Protein AF-A0AAQ3V823-F1 (afdb_monomer)

Sequence (78 aa):
MLDFYNFRDTNPEKVYPRAADGTVRKYDDLPGKYHGNVDVSDPPFERHLGDTPAMTAQEEADIIAFLKTLTDGYQVER

Structure (mmCIF, N/CA/C/O backbone):
data_AF-A0AAQ3V823-F1
#
_entry.id   AF-A0AAQ3V823-F1
#
loop_
_atom_site.group_PDB
_atom_site.id
_atom_site.type_symbol
_atom_site.label_atom_id
_atom_site.label_alt_id
_atom_site.label_comp_id
_atom_site.label_asym_id
_atom_site.label_entity_id
_atom_site.label_seq_id
_atom_site.pdbx_PDB_ins_code
_atom_site.Cartn_x
_atom_site.Cartn_y
_atom_site.Cartn_z
_atom_site.occupancy
_atom_site.B_iso_or_equiv
_atom_site.auth_seq_id
_atom_site.auth_comp_id
_atom_site.auth_asym_id
_atom_site.auth_atom_id
_atom_site.pdbx_PDB_model_num
ATOM 1 N N . MET A 1 1 ? -2.782 -8.423 5.681 1.00 83.00 1 MET A N 1
ATOM 2 C CA . MET A 1 1 ? -3.757 -7.632 4.887 1.00 83.00 1 MET A CA 1
ATOM 3 C C . MET A 1 1 ? -3.327 -6.180 4.841 1.00 83.00 1 MET A C 1
ATOM 5 O O . MET A 1 1 ? -3.142 -5.692 3.741 1.00 83.00 1 MET A O 1
ATOM 9 N N . LEU A 1 2 ? -3.137 -5.503 5.981 1.00 95.12 2 LEU A N 1
ATOM 10 C CA . LEU A 1 2 ? -2.680 -4.105 5.975 1.00 95.12 2 LEU A CA 1
ATOM 11 C C . LEU A 1 2 ? -1.301 -3.908 5.338 1.00 95.12 2 LEU A C 1
ATOM 13 O O . LEU A 1 2 ? -1.133 -2.934 4.615 1.00 95.12 2 LEU A O 1
ATOM 17 N N . ASP A 1 3 ? -0.403 -4.891 5.460 1.00 96.38 3 ASP A N 1
ATOM 18 C CA . ASP A 1 3 ? 0.876 -4.903 4.738 1.00 96.38 3 ASP A CA 1
ATOM 19 C C . ASP A 1 3 ? 0.723 -4.633 3.232 1.00 96.38 3 ASP A C 1
ATOM 21 O O . ASP A 1 3 ? 1.553 -3.960 2.633 1.00 96.38 3 ASP A O 1
ATOM 25 N N . PHE A 1 4 ? -0.350 -5.126 2.599 1.00 96.81 4 PHE A N 1
ATOM 26 C CA . PHE A 1 4 ? -0.610 -4.847 1.186 1.00 96.81 4 PHE A CA 1
ATOM 27 C C . PHE A 1 4 ? -0.799 -3.346 0.958 1.00 96.81 4 PHE A C 1
ATOM 29 O O . PHE A 1 4 ? -0.136 -2.765 0.107 1.00 96.81 4 PHE A O 1
ATOM 36 N N . TYR A 1 5 ? -1.660 -2.709 1.752 1.00 97.12 5 TYR A N 1
ATOM 37 C CA . TYR A 1 5 ? -1.941 -1.280 1.636 1.00 97.12 5 TYR A CA 1
ATOM 38 C C . TYR A 1 5 ? -0.696 -0.427 1.883 1.00 97.12 5 TYR A C 1
ATOM 40 O O . TYR A 1 5 ? -0.538 0.616 1.262 1.00 97.12 5 TYR A O 1
ATOM 48 N N . ASN A 1 6 ? 0.204 -0.883 2.751 1.00 97.50 6 ASN A N 1
ATOM 49 C CA . ASN A 1 6 ? 1.378 -0.115 3.136 1.00 97.50 6 ASN A CA 1
ATOM 50 C C . ASN A 1 6 ? 2.602 -0.343 2.225 1.00 97.50 6 ASN A C 1
ATOM 52 O O . ASN A 1 6 ? 3.420 0.562 2.047 1.00 97.50 6 ASN A O 1
ATOM 56 N N . PHE A 1 7 ? 2.733 -1.544 1.644 1.00 97.88 7 PHE A N 1
ATOM 57 C CA . PHE A 1 7 ? 3.931 -1.968 0.906 1.00 97.88 7 PHE A CA 1
ATOM 58 C C . PHE A 1 7 ? 3.751 -2.152 -0.598 1.00 97.88 7 PHE A C 1
ATOM 60 O O . PHE A 1 7 ? 4.757 -2.269 -1.294 1.00 97.88 7 PHE A O 1
ATOM 67 N N . ARG A 1 8 ? 2.524 -2.168 -1.136 1.00 97.38 8 ARG A N 1
ATOM 68 C CA . ARG A 1 8 ? 2.283 -2.416 -2.571 1.00 97.38 8 ARG A CA 1
ATOM 69 C C . ARG A 1 8 ? 3.114 -1.516 -3.487 1.00 97.38 8 ARG A C 1
ATOM 71 O O . ARG A 1 8 ? 3.596 -1.992 -4.514 1.00 97.38 8 ARG A O 1
ATOM 78 N N . ASP A 1 9 ? 3.288 -0.245 -3.129 1.00 96.88 9 ASP A N 1
ATOM 79 C CA . ASP A 1 9 ? 4.027 0.718 -3.951 1.00 96.88 9 ASP A CA 1
ATOM 80 C C . ASP A 1 9 ? 5.436 1.026 -3.436 1.00 96.88 9 ASP A C 1
ATOM 82 O O . ASP A 1 9 ? 6.340 1.220 -4.248 1.00 96.88 9 ASP A O 1
ATOM 86 N N . THR A 1 10 ? 5.652 0.988 -2.118 1.00 97.62 10 THR A N 1
ATOM 87 C CA . THR A 1 10 ? 6.949 1.278 -1.479 1.00 97.62 10 THR A CA 1
ATOM 88 C C . THR A 1 10 ? 7.913 0.090 -1.501 1.00 97.62 10 THR A C 1
ATOM 90 O O . THR A 1 10 ? 9.108 0.272 -1.731 1.00 97.62 10 THR A O 1
ATOM 93 N N . ASN A 1 11 ? 7.400 -1.131 -1.309 1.00 97.50 11 ASN A N 1
ATOM 94 C CA . ASN A 1 11 ? 8.139 -2.397 -1.252 1.00 97.50 11 ASN A CA 1
ATOM 95 C C . ASN A 1 11 ? 7.380 -3.513 -2.000 1.00 97.50 11 ASN A C 1
ATOM 97 O O . ASN A 1 11 ? 6.993 -4.521 -1.391 1.00 97.50 11 ASN A O 1
ATOM 101 N N . PRO A 1 12 ? 7.138 -3.362 -3.316 1.00 97.12 12 PRO A N 1
ATOM 102 C CA . PRO A 1 12 ? 6.309 -4.284 -4.088 1.00 97.12 12 PRO A CA 1
ATOM 103 C C . PRO A 1 12 ? 6.813 -5.732 -4.038 1.00 97.12 12 PRO A C 1
ATOM 105 O O . PRO A 1 12 ? 6.021 -6.650 -4.190 1.00 97.12 12 PRO A O 1
ATOM 108 N N . GLU A 1 13 ? 8.099 -5.975 -3.777 1.00 96.81 13 GLU A N 1
ATOM 109 C CA . GLU A 1 13 ? 8.678 -7.311 -3.598 1.00 96.81 13 GLU A CA 1
ATOM 110 C C . GLU A 1 13 ? 8.147 -8.087 -2.386 1.00 96.81 13 GLU A C 1
ATOM 112 O O . GLU A 1 13 ? 8.316 -9.304 -2.323 1.00 96.81 13 GLU A O 1
ATOM 117 N N . LYS A 1 14 ? 7.545 -7.398 -1.408 1.00 96.38 14 LYS A N 1
ATOM 118 C CA . LYS A 1 14 ? 6.870 -8.032 -0.267 1.00 96.38 14 LYS A CA 1
ATOM 119 C C . LYS A 1 14 ? 5.462 -8.509 -0.624 1.00 96.38 14 LYS A C 1
ATOM 121 O O . LYS A 1 14 ? 4.890 -9.308 0.110 1.00 96.38 14 LYS A O 1
ATOM 126 N N . VAL A 1 15 ? 4.910 -7.997 -1.724 1.00 97.00 15 VAL A N 1
ATOM 127 C CA . VAL A 1 15 ? 3.532 -8.237 -2.167 1.00 97.00 15 VAL A CA 1
ATOM 128 C C . VAL A 1 15 ? 3.495 -9.142 -3.396 1.00 97.00 15 VAL A C 1
ATOM 130 O O . VAL A 1 15 ? 2.701 -10.076 -3.449 1.00 97.00 15 VAL A O 1
ATOM 133 N N . TYR A 1 16 ? 4.367 -8.884 -4.368 1.00 97.06 16 TYR A N 1
ATOM 134 C CA . TYR A 1 16 ? 4.380 -9.527 -5.675 1.00 97.06 16 TYR A CA 1
ATOM 135 C C . TYR A 1 16 ? 5.610 -10.426 -5.854 1.00 97.06 16 TYR A C 1
ATOM 137 O O . TYR A 1 16 ? 6.706 -10.094 -5.388 1.00 97.06 16 TYR A O 1
ATOM 145 N N . PRO A 1 17 ? 5.479 -11.549 -6.581 1.00 96.75 17 PRO A N 1
ATOM 146 C CA . PRO A 1 17 ? 6.595 -12.440 -6.844 1.00 96.75 17 PRO A CA 1
ATOM 147 C C . PRO A 1 17 ? 7.631 -11.798 -7.771 1.00 96.75 17 PRO A C 1
ATOM 149 O O . PRO A 1 17 ? 7.331 -10.963 -8.632 1.00 96.75 17 PRO A O 1
ATOM 152 N N . ARG A 1 18 ? 8.872 -12.274 -7.653 1.00 96.94 18 ARG A N 1
ATOM 153 C CA . ARG A 1 18 ? 9.949 -11.938 -8.587 1.00 96.94 18 ARG A CA 1
ATOM 154 C C . ARG A 1 18 ? 9.893 -12.833 -9.826 1.00 96.94 18 ARG A C 1
ATOM 156 O O . ARG A 1 18 ? 9.574 -14.018 -9.730 1.00 96.94 18 ARG A O 1
ATOM 163 N N . ALA A 1 19 ? 10.197 -12.268 -10.987 1.00 94.50 19 ALA A N 1
ATOM 164 C CA . ALA A 1 19 ? 10.457 -13.006 -1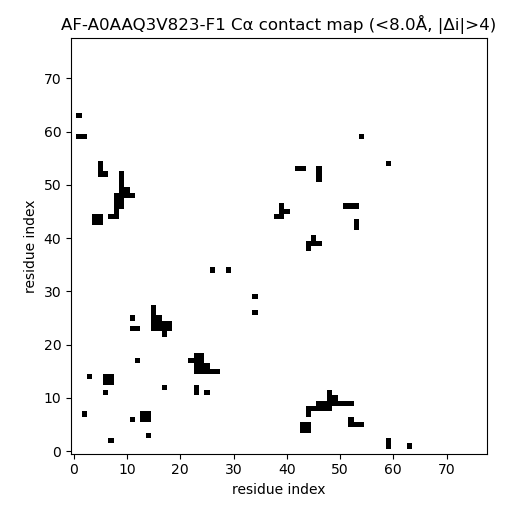2.213 1.00 94.50 19 ALA A CA 1
ATOM 165 C C . ALA A 1 19 ? 11.837 -13.685 -12.162 1.00 94.50 19 ALA A C 1
ATOM 167 O O . ALA A 1 19 ? 12.647 -13.432 -11.268 1.00 94.50 19 ALA A O 1
ATOM 168 N N . ALA A 1 20 ? 12.113 -14.546 -13.145 1.00 94.81 20 ALA A N 1
ATOM 169 C CA . ALA A 1 20 ? 13.378 -15.278 -13.236 1.00 94.81 20 ALA A CA 1
ATOM 170 C C . ALA A 1 20 ? 14.610 -14.360 -13.378 1.00 94.81 20 ALA A C 1
ATOM 172 O O . ALA A 1 20 ? 15.705 -14.744 -12.981 1.00 94.81 20 ALA A O 1
ATOM 173 N N . ASP A 1 21 ? 14.428 -13.149 -13.909 1.00 95.25 21 ASP A N 1
ATOM 174 C CA . ASP A 1 21 ? 15.464 -12.116 -14.036 1.00 95.25 21 ASP A CA 1
ATOM 175 C C . ASP A 1 21 ? 15.613 -11.233 -12.778 1.00 95.25 21 ASP A C 1
ATOM 177 O O . ASP A 1 21 ? 16.410 -10.297 -12.761 1.00 95.25 21 ASP A O 1
ATOM 181 N N . GLY A 1 22 ? 14.855 -11.521 -11.714 1.00 94.19 22 GLY A N 1
ATOM 182 C CA . GLY A 1 22 ? 14.878 -10.792 -10.446 1.00 94.19 22 GLY A CA 1
ATOM 183 C C . GLY A 1 22 ? 13.955 -9.570 -10.377 1.00 94.19 22 GLY A C 1
ATOM 184 O O . GLY A 1 22 ? 13.795 -9.006 -9.285 1.00 94.19 22 GLY A O 1
ATOM 185 N N . THR A 1 23 ? 13.313 -9.182 -11.486 1.00 94.88 23 THR A N 1
ATOM 186 C CA . THR A 1 23 ? 12.352 -8.066 -11.520 1.00 94.88 23 THR A CA 1
ATOM 187 C C . THR A 1 23 ? 11.076 -8.404 -10.747 1.00 94.88 23 THR A C 1
ATOM 189 O O . THR A 1 23 ? 10.668 -9.561 -10.672 1.00 94.88 23 THR A O 1
ATOM 192 N N . VAL A 1 24 ? 10.433 -7.412 -10.127 1.00 96.62 24 VAL A N 1
ATOM 193 C CA . VAL A 1 24 ? 9.163 -7.620 -9.408 1.00 96.62 24 VAL A CA 1
ATOM 194 C C . VAL A 1 24 ? 8.003 -7.554 -10.401 1.00 96.62 24 VAL A C 1
ATOM 196 O O . VAL A 1 24 ? 7.860 -6.561 -11.114 1.00 96.62 24 VAL A O 1
ATOM 199 N N . ARG A 1 25 ? 7.150 -8.586 -10.440 1.00 95.44 25 ARG A N 1
ATOM 200 C CA . ARG A 1 25 ? 5.978 -8.631 -11.331 1.00 95.44 25 ARG A CA 1
ATOM 201 C C . ARG A 1 25 ? 4.780 -7.942 -10.685 1.00 95.44 25 ARG A C 1
ATOM 203 O O . ARG A 1 25 ? 3.885 -8.598 -10.169 1.00 95.44 25 ARG A O 1
ATOM 210 N N . LYS A 1 26 ? 4.786 -6.611 -10.681 1.00 95.25 26 LYS A N 1
ATOM 211 C CA . LYS A 1 26 ? 3.691 -5.816 -10.111 1.00 95.25 26 LYS A CA 1
ATOM 212 C C . LYS A 1 26 ? 2.382 -6.049 -10.882 1.00 95.25 26 LYS A C 1
ATOM 214 O O . LYS A 1 26 ? 2.410 -6.140 -12.109 1.00 95.25 26 LYS A O 1
ATOM 219 N N . TYR A 1 27 ? 1.263 -6.115 -10.157 1.00 96.38 27 TYR A N 1
ATOM 220 C CA . TYR A 1 27 ? -0.083 -6.343 -10.710 1.00 96.38 27 TYR A CA 1
ATOM 221 C C . TYR A 1 27 ? -0.182 -7.645 -11.534 1.00 96.38 27 TYR A C 1
ATOM 223 O O . TYR A 1 27 ? -0.735 -7.660 -12.638 1.00 96.38 27 TYR A O 1
ATOM 231 N N . ASP A 1 28 ? 0.404 -8.738 -11.028 1.00 96.00 28 ASP A N 1
ATOM 232 C CA . ASP A 1 28 ? 0.461 -10.043 -11.708 1.00 96.00 28 ASP A CA 1
ATOM 233 C C . ASP A 1 28 ? -0.881 -10.791 -11.776 1.00 96.00 28 ASP A C 1
ATOM 235 O O . ASP A 1 28 ? -0.988 -11.815 -12.452 1.00 96.00 28 ASP A O 1
ATOM 239 N N . ASP A 1 29 ? -1.910 -10.244 -11.138 1.00 96.00 29 ASP A N 1
ATOM 240 C CA . ASP A 1 29 ? -3.305 -10.670 -11.184 1.00 96.00 29 ASP A CA 1
ATOM 241 C C . ASP A 1 29 ? -4.139 -9.921 -12.241 1.00 96.00 29 ASP A C 1
ATOM 243 O O . ASP A 1 29 ? -5.292 -10.281 -12.495 1.00 96.00 29 ASP A O 1
ATOM 247 N N . LEU A 1 30 ? -3.563 -8.911 -12.905 1.00 97.19 30 LEU A N 1
ATOM 248 C CA . LEU A 1 30 ? -4.227 -8.113 -13.932 1.00 97.19 30 LEU A CA 1
ATOM 249 C C . LEU A 1 30 ? -3.554 -8.270 -15.303 1.00 97.19 30 LEU A C 1
ATOM 251 O O . LEU A 1 30 ? -2.330 -8.162 -15.423 1.00 97.19 30 LEU A O 1
ATOM 255 N N . PRO A 1 31 ? -4.333 -8.425 -16.393 1.00 97.38 31 PRO A N 1
ATOM 256 C CA . PRO A 1 31 ? -3.808 -8.244 -17.740 1.00 97.38 31 PRO A CA 1
ATOM 257 C C . PRO A 1 31 ? -3.153 -6.864 -17.892 1.00 97.38 31 PRO A C 1
ATOM 259 O O . PRO A 1 31 ? -3.761 -5.857 -17.533 1.00 97.38 31 PRO A O 1
ATOM 262 N N . GLY A 1 32 ? -1.969 -6.804 -18.511 1.00 96.88 32 GLY A N 1
ATOM 263 C CA . GLY A 1 32 ? -1.161 -5.575 -18.608 1.00 96.88 32 GLY A CA 1
ATOM 264 C C . GLY A 1 32 ? -1.903 -4.346 -19.148 1.00 96.88 32 GLY A C 1
ATOM 265 O O . GLY A 1 32 ? -1.685 -3.230 -18.690 1.00 96.88 32 GLY A O 1
ATOM 266 N N . LYS A 1 33 ? -2.867 -4.544 -20.058 1.00 97.81 33 LYS A N 1
ATOM 267 C CA . LYS A 1 33 ? -3.717 -3.465 -20.597 1.00 97.81 33 LYS A CA 1
ATOM 268 C C . LYS A 1 33 ? -4.572 -2.738 -19.548 1.00 97.81 33 LYS A C 1
ATOM 270 O O . LYS A 1 33 ? -5.082 -1.666 -19.845 1.00 97.81 33 LYS A O 1
ATOM 275 N N . TYR A 1 34 ? -4.760 -3.319 -18.363 1.00 98.25 34 TYR A N 1
ATOM 276 C CA . TYR A 1 34 ? -5.536 -2.738 -17.266 1.00 98.25 34 TYR A CA 1
ATOM 277 C C . TYR A 1 34 ? -4.667 -2.189 -16.134 1.00 98.25 34 TYR A C 1
ATOM 279 O O . TYR A 1 34 ? -5.210 -1.639 -15.184 1.00 98.25 34 TYR A O 1
ATOM 287 N N . HIS A 1 35 ? -3.337 -2.290 -16.219 1.00 97.06 35 HIS A N 1
ATOM 288 C CA . HIS A 1 35 ? -2.449 -1.794 -15.159 1.00 97.06 35 HIS A CA 1
ATOM 289 C C . HIS A 1 35 ? -2.597 -0.287 -14.929 1.00 97.06 35 HIS A C 1
ATOM 291 O O . HIS A 1 35 ? -2.527 0.162 -13.793 1.00 97.06 35 HIS A O 1
ATOM 297 N N . GLY A 1 36 ? -2.891 0.483 -15.982 1.00 97.00 36 GLY A N 1
ATOM 298 C CA . GLY A 1 36 ? -3.168 1.919 -15.872 1.00 97.00 36 GLY A CA 1
ATOM 299 C C . GLY A 1 36 ? -4.469 2.272 -15.140 1.00 97.00 36 GLY A C 1
ATOM 300 O O . GLY A 1 36 ? -4.689 3.442 -14.855 1.00 97.00 36 GLY A O 1
ATOM 301 N N . ASN A 1 37 ? -5.322 1.288 -14.833 1.00 97.88 37 ASN A N 1
ATOM 302 C CA . ASN A 1 37 ? -6.551 1.497 -14.065 1.00 97.88 37 ASN A CA 1
ATOM 303 C C . ASN A 1 37 ? -6.335 1.342 -12.553 1.00 97.88 37 ASN A C 1
ATOM 305 O O . ASN A 1 37 ? -7.268 1.577 -11.788 1.00 97.88 37 ASN A O 1
ATOM 309 N N . VAL A 1 38 ? -5.157 0.881 -12.119 1.00 97.31 38 VAL A N 1
ATOM 310 C CA . VAL A 1 38 ? -4.850 0.741 -10.695 1.00 97.31 38 VAL A CA 1
ATOM 311 C C . VAL A 1 38 ? -4.629 2.127 -10.104 1.00 97.31 38 VAL A C 1
ATOM 313 O O . VAL A 1 38 ? -3.837 2.906 -10.631 1.00 97.31 38 VAL A O 1
ATOM 316 N N . ASP A 1 39 ? -5.316 2.420 -9.002 1.00 97.31 39 ASP A N 1
ATOM 317 C CA . ASP A 1 39 ? -5.117 3.658 -8.255 1.00 97.31 39 ASP A CA 1
ATOM 318 C C . ASP A 1 39 ? -3.698 3.716 -7.681 1.00 97.31 39 ASP A C 1
ATOM 320 O O . ASP A 1 39 ? -3.268 2.803 -6.974 1.00 97.31 39 ASP A O 1
ATOM 324 N N . VAL A 1 40 ? -2.992 4.791 -8.018 1.00 96.69 40 VAL A N 1
ATOM 325 C CA . VAL A 1 40 ? -1.627 5.134 -7.592 1.00 96.69 40 VAL A CA 1
ATOM 326 C C . VAL A 1 40 ? -1.548 6.596 -7.138 1.00 96.69 40 VAL A C 1
ATOM 328 O O . VAL A 1 40 ? -0.474 7.193 -7.134 1.00 96.69 40 VAL A O 1
ATOM 331 N N . SER A 1 41 ? -2.696 7.214 -6.852 1.00 96.81 41 S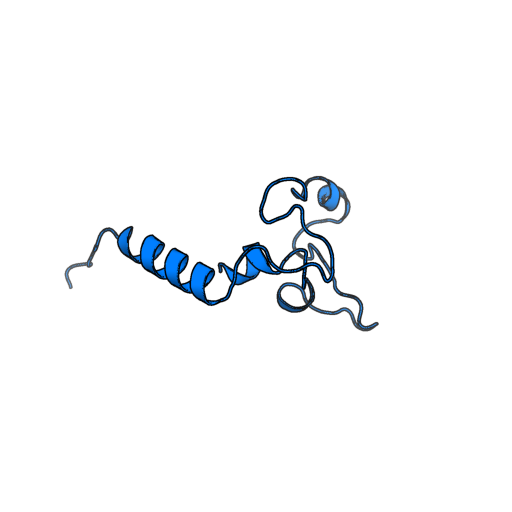ER A N 1
ATOM 332 C CA . SER A 1 41 ? -2.810 8.649 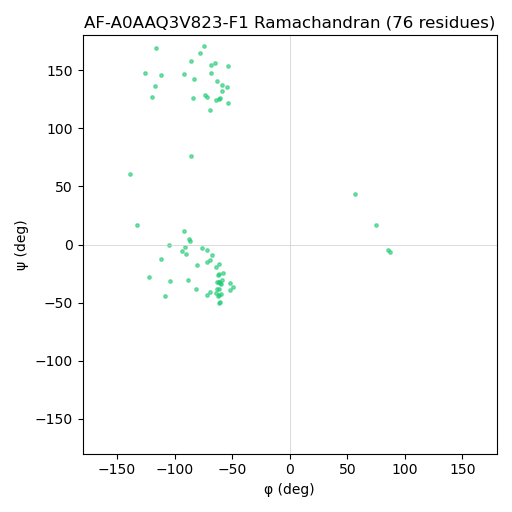-6.571 1.00 96.81 41 SER A CA 1
ATOM 333 C C . SER A 1 41 ? -3.426 8.955 -5.215 1.00 96.81 41 SER A C 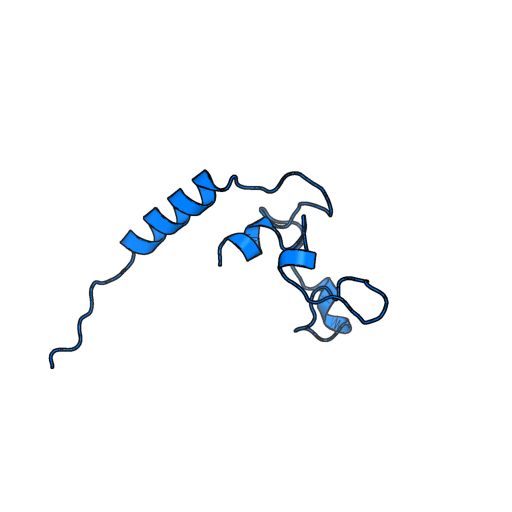1
ATOM 335 O O . SER A 1 41 ? -3.109 10.004 -4.653 1.00 96.81 41 SER A O 1
ATOM 337 N N . ASP A 1 42 ? -4.276 8.073 -4.688 1.00 97.31 42 ASP A N 1
ATOM 338 C CA . ASP A 1 42 ? -4.893 8.279 -3.382 1.00 97.31 42 ASP A CA 1
ATOM 339 C C . ASP A 1 42 ? -4.061 7.642 -2.256 1.00 97.31 42 ASP A C 1
ATOM 341 O O . ASP A 1 42 ? -3.465 6.580 -2.445 1.00 97.31 42 ASP A O 1
ATOM 345 N N . PRO A 1 43 ? -4.027 8.232 -1.047 1.00 95.88 43 PRO A N 1
ATOM 346 C CA . PRO A 1 43 ? -3.408 7.591 0.105 1.00 95.88 43 PRO A CA 1
ATOM 347 C C . PRO A 1 43 ? -4.031 6.231 0.452 1.00 95.88 43 PRO A C 1
ATOM 349 O O . PRO A 1 43 ? -5.259 6.126 0.491 1.00 95.88 43 PRO A O 1
ATOM 352 N N . PRO A 1 44 ? -3.231 5.193 0.782 1.00 96.00 44 PRO A N 1
ATOM 353 C CA . PRO A 1 44 ? -1.768 5.181 0.971 1.00 96.00 44 PRO A CA 1
ATOM 354 C C . PRO A 1 44 ? -0.933 4.827 -0.285 1.00 96.00 44 PRO A C 1
ATOM 356 O O . PRO A 1 44 ? 0.264 4.547 -0.170 1.00 96.00 44 PRO A O 1
ATOM 359 N N . PHE A 1 45 ? -1.561 4.801 -1.460 1.00 96.81 45 PHE A N 1
ATOM 360 C CA . PHE A 1 45 ? -1.037 4.298 -2.732 1.00 96.81 45 PHE A CA 1
ATOM 361 C C . PHE A 1 45 ? -0.321 5.333 -3.612 1.00 96.81 45 PHE A C 1
ATOM 363 O O . PHE A 1 45 ? 0.215 4.989 -4.663 1.00 96.81 45 PHE A O 1
ATOM 370 N N . GLU A 1 46 ? -0.276 6.584 -3.174 1.00 96.88 46 GLU A N 1
ATOM 371 C CA . GLU A 1 46 ? 0.400 7.723 -3.800 1.00 96.88 46 GLU A CA 1
ATOM 372 C C . GLU A 1 46 ? 1.931 7.722 -3.617 1.00 96.88 46 GLU A C 1
ATOM 374 O O . GLU A 1 46 ? 2.635 8.608 -4.109 1.00 96.88 46 GLU A O 1
ATOM 379 N N . ARG A 1 47 ? 2.456 6.743 -2.874 1.00 96.88 47 ARG A N 1
ATOM 380 C CA . ARG A 1 47 ? 3.887 6.572 -2.57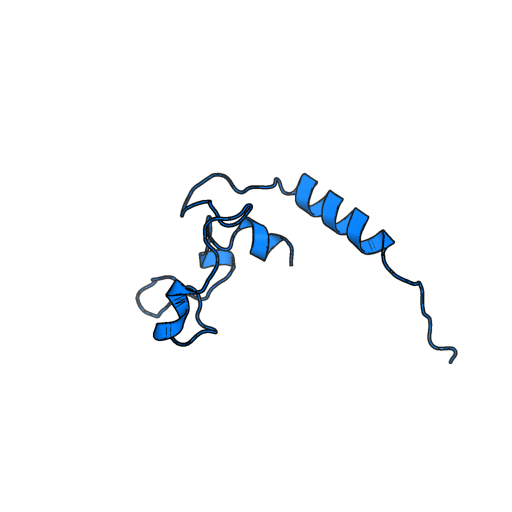9 1.00 96.88 47 ARG A CA 1
ATOM 381 C C . ARG A 1 47 ? 4.607 5.784 -3.667 1.00 96.88 47 ARG A C 1
ATOM 383 O O . ARG A 1 47 ? 4.004 5.001 -4.393 1.00 96.88 47 ARG A O 1
ATOM 390 N N . HIS A 1 48 ? 5.923 5.948 -3.743 1.00 95.81 48 HIS A N 1
ATOM 391 C CA . HIS A 1 48 ? 6.769 5.332 -4.761 1.00 95.81 48 HIS A CA 1
ATOM 392 C C . HIS A 1 48 ? 7.770 4.343 -4.155 1.00 95.81 48 HIS A C 1
ATOM 394 O O . HIS A 1 48 ? 7.958 4.255 -2.942 1.00 95.81 48 HIS A O 1
ATOM 400 N N . LEU A 1 49 ? 8.425 3.577 -5.030 1.00 96.31 49 LEU A N 1
ATOM 401 C CA . LEU A 1 49 ? 9.408 2.566 -4.651 1.00 96.31 49 LEU A CA 1
ATOM 402 C C . LEU A 1 49 ? 10.509 3.164 -3.761 1.00 96.31 49 LEU A C 1
ATOM 404 O O . LEU A 1 49 ? 11.235 4.059 -4.189 1.00 96.31 49 LEU A O 1
ATOM 408 N N . GLY A 1 50 ? 10.671 2.608 -2.560 1.00 96.12 50 GLY A N 1
ATOM 409 C CA . GLY A 1 50 ? 11.670 3.044 -1.583 1.00 96.12 50 GLY A CA 1
ATOM 410 C C . GLY A 1 50 ? 11.246 4.210 -0.686 1.00 96.12 50 GLY A C 1
ATOM 411 O O . GLY A 1 50 ? 11.992 4.530 0.240 1.00 96.12 50 GLY A O 1
ATOM 412 N N . ASP A 1 51 ? 10.074 4.812 -0.907 1.00 97.94 51 ASP A N 1
ATOM 413 C CA . ASP A 1 51 ? 9.534 5.821 0.005 1.00 97.94 51 ASP A CA 1
ATOM 414 C C . ASP A 1 51 ? 9.203 5.210 1.374 1.00 97.94 51 ASP A C 1
ATOM 416 O O . ASP A 1 51 ? 8.929 4.013 1.511 1.00 97.94 51 ASP A O 1
ATOM 420 N N . THR A 1 52 ? 9.178 6.060 2.404 1.00 97.62 52 THR A N 1
ATOM 421 C CA . THR A 1 52 ? 8.701 5.663 3.730 1.00 97.62 52 THR A CA 1
ATOM 422 C C . THR A 1 52 ? 7.233 5.220 3.639 1.00 97.62 52 THR A C 1
ATOM 424 O O . THR A 1 52 ? 6.402 6.005 3.168 1.00 97.62 52 THR A O 1
ATOM 427 N N . PRO A 1 53 ? 6.887 4.004 4.110 1.00 97.50 53 PRO A N 1
ATOM 428 C CA . PRO A 1 53 ? 5.507 3.529 4.155 1.00 97.50 53 PRO A CA 1
ATOM 429 C C . PRO A 1 53 ? 4.574 4.496 4.892 1.00 97.50 53 PRO A C 1
ATOM 431 O O . PRO A 1 53 ? 5.002 5.263 5.755 1.00 97.50 53 PRO A O 1
ATOM 434 N N . ALA A 1 54 ? 3.290 4.462 4.543 1.00 97.44 54 ALA A N 1
ATOM 435 C CA . ALA A 1 54 ? 2.276 5.354 5.102 1.00 97.44 54 ALA A CA 1
ATOM 436 C C . ALA A 1 54 ? 2.069 5.168 6.601 1.00 97.44 54 ALA A C 1
ATOM 438 O O . ALA A 1 54 ? 1.736 6.120 7.301 1.00 97.44 54 ALA A O 1
ATOM 439 N N . MET A 1 55 ? 2.243 3.933 7.055 1.00 97.88 55 MET A N 1
ATOM 440 C CA . MET A 1 55 ? 2.002 3.509 8.420 1.00 97.88 55 MET A CA 1
ATOM 441 C C . MET A 1 55 ? 3.247 2.828 8.979 1.00 97.88 55 MET A C 1
ATOM 443 O O . MET A 1 55 ? 3.994 2.135 8.283 1.00 97.88 55 MET A O 1
ATOM 447 N N . THR A 1 56 ? 3.445 2.987 10.275 1.00 97.81 56 THR A N 1
ATOM 448 C CA . THR A 1 56 ? 4.341 2.167 11.080 1.00 97.81 56 THR A CA 1
ATOM 449 C C . THR A 1 56 ? 3.695 0.816 11.397 1.00 97.81 56 THR A C 1
ATOM 451 O O . THR A 1 56 ? 2.479 0.644 11.314 1.00 97.81 56 THR A O 1
ATOM 454 N N . ALA A 1 57 ? 4.504 -0.147 11.847 1.00 96.56 57 ALA A N 1
ATOM 455 C CA . ALA A 1 57 ? 3.992 -1.440 12.306 1.00 96.56 57 ALA A CA 1
ATOM 456 C C . ALA A 1 57 ? 3.001 -1.307 13.482 1.00 96.56 57 ALA A C 1
ATOM 458 O O . ALA A 1 57 ? 2.094 -2.126 13.616 1.00 96.56 57 ALA A O 1
ATOM 459 N N . GLN A 1 58 ? 3.159 -0.279 14.328 1.00 98.38 58 GLN A N 1
ATOM 460 C CA . GLN A 1 58 ? 2.229 -0.025 15.428 1.00 98.38 58 GLN A CA 1
ATOM 461 C C . GLN A 1 58 ? 0.887 0.506 14.914 1.00 98.38 58 GLN A C 1
ATOM 463 O O . GLN A 1 58 ? -0.151 0.014 15.338 1.00 98.38 58 GLN A O 1
ATOM 468 N N . GLU A 1 59 ? 0.892 1.440 13.961 1.00 98.38 59 GLU A N 1
ATOM 469 C CA . GLU A 1 59 ? -0.347 1.960 1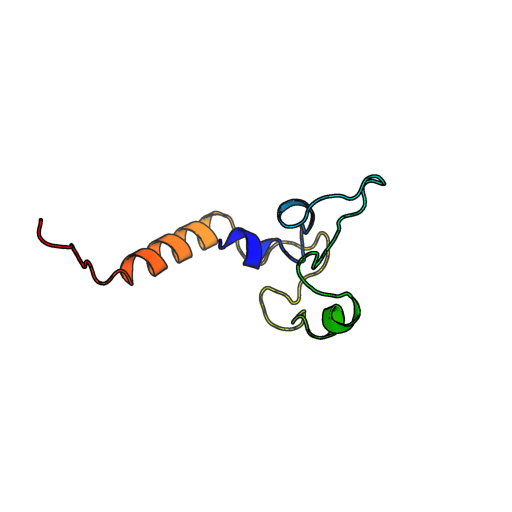3.363 1.00 98.38 59 GLU A CA 1
ATOM 470 C C . GLU A 1 59 ? -1.126 0.861 12.626 1.00 98.38 59 GLU A C 1
ATOM 472 O O . GLU A 1 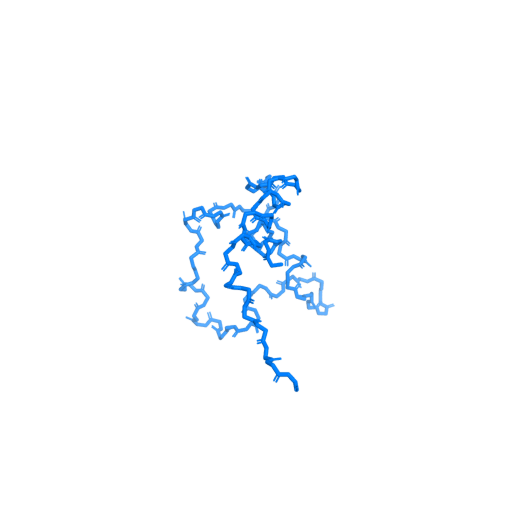59 ? -2.348 0.781 12.751 1.00 98.38 59 GLU A O 1
ATOM 477 N N . GLU A 1 60 ? -0.440 -0.055 11.931 1.00 98.06 60 GLU A N 1
ATOM 478 C CA . GLU A 1 60 ? -1.098 -1.239 11.367 1.00 98.06 60 GLU A CA 1
ATOM 479 C C . GLU A 1 60 ? -1.714 -2.132 12.456 1.00 98.06 60 GLU A C 1
ATOM 481 O O . GLU A 1 60 ? -2.853 -2.590 12.319 1.00 98.06 60 GLU A O 1
ATOM 486 N N . ALA A 1 61 ? -0.994 -2.375 13.555 1.00 98.12 61 ALA A N 1
ATOM 487 C CA . ALA A 1 61 ? -1.509 -3.161 14.673 1.00 98.12 61 ALA A CA 1
ATOM 488 C C . ALA A 1 61 ? -2.750 -2.511 15.310 1.00 98.12 61 ALA A C 1
ATOM 490 O O . ALA A 1 61 ? -3.709 -3.217 15.637 1.00 98.12 61 ALA A O 1
ATOM 491 N N . ASP A 1 62 ? -2.765 -1.184 15.421 1.00 98.50 62 ASP A N 1
ATOM 492 C CA . ASP A 1 62 ? -3.877 -0.417 15.978 1.00 98.50 62 ASP A CA 1
ATOM 493 C C . ASP A 1 62 ? -5.109 -0.457 15.057 1.00 98.50 62 ASP A C 1
ATOM 495 O O . ASP A 1 62 ? -6.228 -0.680 15.527 1.00 98.50 62 ASP A O 1
ATOM 499 N N . ILE A 1 63 ? -4.928 -0.353 13.734 1.00 97.81 63 ILE A N 1
ATOM 500 C CA . ILE A 1 63 ? -6.022 -0.530 12.762 1.00 97.81 63 ILE A CA 1
ATOM 501 C C . ILE A 1 63 ? -6.553 -1.968 12.811 1.00 97.81 63 ILE A C 1
ATOM 503 O O . ILE A 1 63 ? -7.766 -2.172 12.809 1.00 97.81 63 ILE A O 1
ATOM 507 N N . ILE A 1 64 ? -5.686 -2.983 12.905 1.00 97.25 64 ILE A N 1
ATOM 508 C CA . ILE A 1 64 ? -6.119 -4.381 13.074 1.00 97.25 64 ILE A CA 1
ATOM 509 C C . ILE A 1 64 ? -6.930 -4.541 14.364 1.00 97.25 64 ILE A C 1
ATOM 511 O O . ILE A 1 64 ? -7.949 -5.237 14.364 1.00 97.25 64 ILE A O 1
ATOM 515 N N . ALA A 1 65 ? -6.500 -3.915 15.462 1.00 97.75 65 ALA A N 1
ATOM 516 C CA . ALA A 1 65 ? -7.239 -3.927 16.718 1.00 97.75 65 ALA A CA 1
ATOM 517 C C . ALA A 1 65 ? -8.620 -3.272 16.560 1.00 97.75 65 ALA A C 1
ATOM 519 O O . ALA A 1 65 ? -9.611 -3.858 16.996 1.00 97.75 65 ALA A O 1
ATOM 520 N N . PHE A 1 66 ? -8.708 -2.131 15.870 1.00 97.69 66 PHE A N 1
ATOM 521 C CA . PHE A 1 66 ? -9.976 -1.476 15.549 1.00 97.69 66 PHE A CA 1
ATOM 522 C C . PHE A 1 66 ? -10.891 -2.368 14.697 1.00 97.69 66 PHE A C 1
ATOM 524 O O . PHE A 1 66 ? -12.044 -2.586 15.064 1.00 97.69 66 PHE A O 1
ATOM 531 N N . LEU A 1 67 ? -10.388 -2.955 13.607 1.00 96.88 67 LEU A N 1
ATOM 532 C CA . LEU A 1 67 ? -11.175 -3.824 12.723 1.00 96.88 67 LEU A CA 1
ATOM 533 C C . LEU A 1 67 ? -11.742 -5.045 13.459 1.00 96.88 67 LEU A C 1
ATOM 535 O O . LEU A 1 67 ? -12.863 -5.462 13.178 1.00 96.88 67 LEU A O 1
ATOM 539 N N . LYS A 1 68 ? -11.019 -5.591 14.446 1.00 95.19 68 LYS A N 1
ATOM 540 C CA . LYS A 1 68 ? -11.522 -6.694 15.285 1.00 95.19 68 LYS A CA 1
ATOM 541 C C . LYS A 1 68 ? -12.762 -6.313 16.096 1.00 95.19 68 LYS A C 1
ATOM 543 O O . LYS A 1 68 ? -13.565 -7.195 16.392 1.00 95.19 68 LYS A O 1
ATOM 548 N N . THR A 1 69 ? -12.953 -5.029 16.410 1.00 96.19 69 THR A N 1
ATOM 549 C CA . THR A 1 69 ? -14.156 -4.540 17.108 1.00 96.19 69 THR A CA 1
ATOM 550 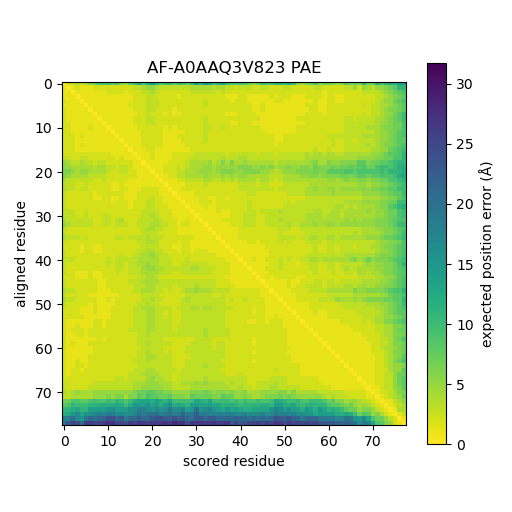C C . THR A 1 69 ? -15.410 -4.559 16.231 1.00 96.19 69 THR A C 1
ATOM 552 O O . THR A 1 69 ? -16.515 -4.484 16.754 1.00 96.19 69 THR A O 1
ATOM 555 N N . LEU A 1 70 ? -15.249 -4.702 14.911 1.00 96.44 70 LEU A N 1
ATOM 556 C CA . LEU A 1 70 ? -16.345 -4.758 13.940 1.00 96.44 70 LEU A CA 1
ATOM 557 C C . LEU A 1 70 ? -16.894 -6.180 13.740 1.00 96.44 70 LEU A C 1
ATOM 559 O O . LEU A 1 70 ? -17.736 -6.400 12.872 1.00 96.44 70 LEU A O 1
ATOM 563 N N . THR A 1 71 ? -16.405 -7.152 14.514 1.00 93.12 71 THR A N 1
ATOM 564 C CA . THR A 1 71 ? -16.928 -8.522 14.497 1.00 93.12 71 THR A CA 1
ATOM 565 C C . THR A 1 71 ? -18.300 -8.538 15.170 1.00 93.12 71 THR A C 1
ATOM 567 O O . THR A 1 71 ? -18.432 -8.101 16.310 1.00 93.12 71 THR A O 1
ATOM 570 N N . ASP A 1 72 ? -19.311 -9.078 14.493 1.00 91.56 72 ASP A N 1
ATOM 571 C CA . ASP A 1 72 ? -20.696 -9.177 14.983 1.00 91.56 72 ASP A CA 1
ATOM 572 C C . ASP A 1 72 ? -20.873 -10.177 16.139 1.00 91.56 72 ASP A C 1
ATOM 574 O O . ASP A 1 72 ? -21.896 -10.182 16.822 1.00 91.56 72 ASP A O 1
ATOM 578 N N . GLY A 1 73 ? -19.866 -11.018 16.374 1.00 89.19 73 GLY A N 1
ATOM 579 C CA . GLY A 1 73 ? -19.871 -12.023 17.429 1.00 89.19 73 GLY A CA 1
ATOM 580 C C . GLY A 1 73 ? -20.760 -13.223 17.112 1.00 89.19 73 GLY A C 1
ATOM 581 O O . GLY A 1 73 ? -21.087 -13.977 18.028 1.00 89.19 73 GLY A O 1
ATOM 582 N N . TYR A 1 74 ? -21.148 -13.420 15.846 1.00 89.44 74 TYR A N 1
ATOM 583 C CA . TYR A 1 74 ? -21.990 -14.547 15.465 1.00 89.44 74 TYR A CA 1
ATOM 584 C C . TYR A 1 74 ? -21.293 -15.880 15.760 1.00 89.44 74 TYR A C 1
ATOM 586 O O . TYR A 1 74 ? -20.184 -16.154 15.293 1.00 89.44 74 TYR A O 1
ATOM 594 N N . GLN A 1 75 ? -21.969 -16.730 16.530 1.00 87.88 75 GLN A N 1
ATOM 595 C CA . GLN A 1 75 ? -21.582 -18.117 16.751 1.00 87.88 75 GLN A CA 1
ATOM 596 C C . GLN A 1 75 ? -22.713 -19.018 16.267 1.00 87.88 75 GLN A C 1
ATOM 598 O O . GLN A 1 75 ? -23.865 -18.841 16.659 1.00 87.88 75 GLN A O 1
ATOM 603 N N . VAL A 1 76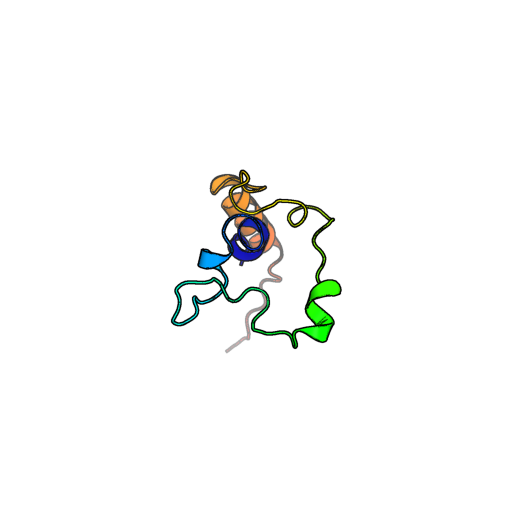 ? -22.385 -19.981 15.403 1.00 84.44 76 VAL A N 1
ATOM 604 C CA . VAL A 1 76 ? -23.332 -21.025 14.999 1.00 84.44 76 VAL A CA 1
ATOM 605 C C . VAL A 1 76 ? -23.561 -21.918 16.216 1.00 84.44 76 VAL A C 1
ATOM 607 O O . VAL A 1 76 ? -22.618 -22.554 16.691 1.00 84.44 76 VAL A O 1
ATOM 610 N N . GLU A 1 77 ? -24.787 -21.948 16.738 1.00 77.69 77 GLU A N 1
ATOM 611 C CA . GLU A 1 77 ? -25.167 -22.917 17.769 1.00 77.69 77 GLU A CA 1
ATOM 612 C C . GLU A 1 77 ? -24.956 -24.338 17.228 1.00 77.69 77 GLU A C 1
ATOM 614 O O . GLU A 1 77 ? -25.318 -24.642 16.088 1.00 77.69 77 GLU A O 1
ATOM 619 N N . ARG A 1 78 ? -24.299 -25.183 18.027 1.00 66.94 78 ARG A N 1
ATOM 620 C CA . ARG A 1 78 ? -23.905 -26.541 17.645 1.00 66.94 78 ARG A CA 1
ATOM 621 C C . ARG A 1 78 ? -24.904 -27.578 18.130 1.00 66.94 78 ARG A C 1
ATOM 623 O O . ARG A 1 78 ? -25.376 -27.426 19.277 1.00 66.94 78 ARG A O 1
#

Nearest PDB structures (foldseek):
  6v59-assembly2_B  TM=9.326E-01  e=2.858E-03  Burkholderia thailandensis E264
  5g5p-assembly1_B  TM=3.828E-01  e=9.294E+00  Saccharomyces cerevisiae

Mean predicted aligned error: 3.73 Å

Radius of gyration: 16.33 Å; Cα contacts (8 Å, |Δi|>4): 64; chains: 1; bounding box: 41×35×38 Å

Solvent-accessible surface area (backbone atoms only — not comparable to full-atom values): 4962 Å² total; per-residue (Å²): 114,65,61,50,60,40,24,51,44,26,42,36,69,82,72,27,60,64,47,99,87,66,49,63,43,72,66,78,90,50,64,75,92,53,57,86,73,57,81,54,70,54,88,63,37,52,50,46,74,75,45,83,52,78,59,53,77,63,55,50,52,49,50,53,55,53,58,61,69,72,58,87,76,87,71,84,86,128

pLDDT: mean 95.46, std 4.75, range [66.94, 98.5]

Secondary structure (DSSP, 8-state):
-HHHHHHTTT-GGGTSPBPTTS-B-TTTTS-GGGGGGS--SSTTTT--TTSPPSS-HHHHHHHHHHHHTT--------

Foldseek 3Di:
DVCCQFQCFAPVVVVAPADPVRHGPRPVVDDPVCPVVDDCVDPPNVDHHNDHTPDDPVRVVVVVVVVVVVDPPDDDDD